Protein AF-A0A4Y6UC83-F1 (afdb_monomer)

Radius of gyration: 26.75 Å; Cα contacts (8 Å, |Δi|>4): 107; chains: 1; bounding box: 71×66×58 Å

Foldseek 3Di:
DDDDDDDPDDPDDDDPDDDDPDDDPDPPDPPPPPPPPPPPPPVVVVVVPPDPDPPPPDDADQQALQNLLVLCPDPVNVVVNLVVLVVLVVVLVVQCVVCVVVVHDDDRLFDDDPPDDSNNLSVLLNVQCVVPVVRGNHRNSVSSSVSRSVVGPDDPDDDDDPDDDD

Structure (mmCIF, N/CA/C/O backbone):
data_AF-A0A4Y6UC83-F1
#
_entry.id   AF-A0A4Y6UC83-F1
#
loop_
_atom_site.group_PDB
_atom_site.id
_atom_site.type_symbol
_atom_site.label_atom_id
_atom_site.label_alt_id
_atom_site.label_comp_id
_atom_site.label_asym_id
_atom_site.label_entity_id
_atom_site.label_seq_id
_atom_site.pdbx_PDB_ins_code
_atom_site.Cartn_x
_atom_site.Cartn_y
_atom_site.Cartn_z
_atom_site.occupancy
_atom_site.B_iso_or_equiv
_atom_site.auth_seq_id
_atom_site.auth_comp_id
_atom_site.auth_asym_id
_atom_site.auth_atom_id
_atom_site.pdbx_PDB_model_num
ATOM 1 N N . MET A 1 1 ? -32.115 14.751 -19.589 1.00 47.28 1 MET A N 1
ATOM 2 C CA . MET A 1 1 ? -32.283 16.216 -19.558 1.00 47.28 1 MET A CA 1
ATOM 3 C C . MET A 1 1 ? -32.025 16.646 -18.122 1.00 47.28 1 MET A C 1
ATOM 5 O O . MET A 1 1 ? -32.929 16.614 -17.303 1.00 47.28 1 MET A O 1
ATOM 9 N N . MET A 1 2 ? -30.754 16.866 -17.794 1.00 44.94 2 MET A N 1
ATOM 10 C CA . MET A 1 2 ? -30.302 17.378 -16.502 1.00 44.94 2 MET A CA 1
ATOM 11 C C . MET A 1 2 ? -29.140 18.318 -16.801 1.00 44.94 2 MET A C 1
ATOM 13 O O . MET A 1 2 ? -28.053 17.863 -17.150 1.00 44.94 2 MET A O 1
ATOM 17 N N . ASP A 1 3 ? -29.433 19.611 -16.724 1.00 42.19 3 ASP A N 1
ATOM 18 C CA . ASP A 1 3 ? -28.462 20.696 -16.688 1.00 42.19 3 ASP A CA 1
ATOM 19 C C . ASP A 1 3 ? -27.713 20.658 -15.354 1.00 42.19 3 ASP A C 1
ATOM 21 O O . ASP A 1 3 ? -28.319 20.543 -14.284 1.00 42.19 3 ASP A O 1
ATOM 25 N N . ARG A 1 4 ? -26.386 20.740 -15.414 1.00 54.31 4 ARG A N 1
ATOM 26 C CA . ARG A 1 4 ? -25.543 21.045 -14.258 1.00 54.31 4 ARG A CA 1
ATOM 27 C C . ARG A 1 4 ? -24.541 22.104 -14.689 1.00 54.31 4 ARG A C 1
ATOM 29 O O . ARG A 1 4 ? -23.467 21.791 -15.196 1.00 54.31 4 ARG A O 1
ATOM 36 N N . ASP A 1 5 ? -24.939 23.347 -14.460 1.00 50.31 5 ASP A N 1
ATOM 37 C CA . ASP A 1 5 ? -24.098 24.532 -14.531 1.00 50.31 5 ASP A CA 1
ATOM 38 C C . ASP A 1 5 ? -22.938 24.423 -13.532 1.00 50.31 5 ASP A C 1
ATOM 40 O O . ASP A 1 5 ? -23.124 24.392 -12.312 1.00 50.31 5 ASP A O 1
ATOM 44 N N . ILE A 1 6 ? -21.718 24.373 -14.062 1.00 53.78 6 ILE A N 1
ATOM 45 C CA . ILE A 1 6 ? -20.494 24.633 -13.308 1.00 53.78 6 ILE A CA 1
ATOM 46 C C . ILE A 1 6 ? -20.307 26.149 -13.305 1.00 53.78 6 ILE A C 1
ATOM 48 O O . ILE A 1 6 ? -19.848 26.742 -14.277 1.00 53.78 6 ILE A O 1
ATOM 52 N N . ASN A 1 7 ? -20.693 26.780 -12.198 1.00 44.94 7 ASN A N 1
ATOM 53 C CA . ASN A 1 7 ? -20.398 28.182 -11.936 1.00 44.94 7 ASN A CA 1
ATOM 54 C C . ASN A 1 7 ? -18.960 28.299 -11.409 1.00 44.94 7 ASN A C 1
ATOM 56 O O . ASN A 1 7 ? -18.687 28.125 -10.223 1.00 44.94 7 ASN A O 1
ATOM 60 N N . THR A 1 8 ? -18.027 28.572 -12.317 1.00 50.97 8 THR A N 1
ATOM 61 C CA . THR A 1 8 ? -16.679 29.069 -12.025 1.00 50.97 8 THR A CA 1
ATOM 62 C C . THR A 1 8 ? -16.731 30.570 -11.797 1.00 50.97 8 THR A C 1
ATOM 64 O O . THR A 1 8 ? -16.464 31.325 -12.721 1.00 50.97 8 THR A O 1
ATOM 67 N N . HIS A 1 9 ? -17.030 31.015 -10.580 1.00 43.34 9 HIS A N 1
ATOM 68 C CA . HIS A 1 9 ? -16.707 32.374 -10.157 1.00 43.34 9 HIS A CA 1
ATOM 69 C C . HIS A 1 9 ? -16.422 32.420 -8.654 1.00 43.34 9 HIS A C 1
ATOM 71 O O . HIS A 1 9 ? -17.107 31.790 -7.857 1.00 43.34 9 HIS A O 1
ATOM 77 N N . ASP A 1 10 ? -15.430 33.242 -8.323 1.00 45.75 10 ASP A N 1
ATOM 78 C CA . ASP A 1 10 ? -15.243 33.886 -7.025 1.00 45.75 10 ASP A CA 1
ATOM 79 C C . ASP A 1 10 ? -14.396 33.157 -5.964 1.00 45.75 10 ASP A C 1
ATOM 81 O O . ASP A 1 10 ? -14.860 32.729 -4.912 1.00 45.75 10 ASP A O 1
ATOM 85 N N . MET A 1 11 ? -13.084 33.092 -6.212 1.00 42.91 11 MET A N 1
ATOM 86 C CA . MET A 1 11 ? -12.092 33.117 -5.131 1.00 42.91 11 MET A CA 1
ATOM 87 C C . MET A 1 11 ? -11.390 34.476 -5.142 1.00 42.91 11 MET A C 1
ATOM 89 O O . MET A 1 11 ? -10.225 34.602 -5.521 1.00 42.91 11 MET A O 1
ATOM 93 N N . THR A 1 12 ? -12.123 35.525 -4.760 1.00 53.25 12 THR A N 1
ATOM 94 C CA . THR A 1 12 ? -11.518 36.805 -4.398 1.00 53.25 12 THR A CA 1
ATOM 95 C C . THR A 1 12 ? -10.553 36.621 -3.237 1.00 53.25 12 THR A C 1
ATOM 97 O O . THR A 1 12 ? -10.922 36.171 -2.154 1.00 53.25 12 THR A O 1
ATOM 100 N N . ALA A 1 13 ? -9.319 37.045 -3.477 1.00 50.34 13 ALA A N 1
ATOM 101 C CA . ALA A 1 13 ? -8.311 37.312 -2.475 1.00 50.34 13 ALA A CA 1
ATOM 102 C C . ALA A 1 13 ? -8.824 38.341 -1.456 1.00 50.34 13 ALA A C 1
ATOM 104 O O . ALA A 1 13 ? -8.824 39.542 -1.730 1.00 50.34 13 ALA A O 1
ATOM 105 N N . ARG A 1 14 ? -9.242 37.885 -0.274 1.00 51.38 14 ARG A N 1
ATOM 106 C CA . ARG A 1 14 ? -9.363 38.705 0.937 1.00 51.38 14 ARG A CA 1
ATOM 107 C C . ARG A 1 14 ? -8.945 37.873 2.146 1.00 51.38 14 ARG A C 1
ATOM 109 O O . ARG A 1 14 ? -9.121 36.663 2.163 1.00 51.38 14 ARG A O 1
ATOM 116 N N . ASP A 1 15 ? -8.364 38.567 3.114 1.00 51.28 15 ASP A N 1
ATOM 117 C CA . ASP A 1 15 ? -7.940 38.084 4.432 1.00 51.28 15 ASP A CA 1
ATOM 118 C C . ASP A 1 15 ? -6.594 37.356 4.533 1.00 51.28 15 ASP A C 1
ATOM 120 O O . ASP A 1 15 ? -6.463 36.271 5.090 1.00 51.28 15 ASP A O 1
ATOM 124 N N . MET A 1 16 ? -5.531 38.060 4.136 1.00 51.66 16 MET A N 1
ATOM 125 C CA . MET A 1 16 ? -4.247 37.964 4.843 1.00 51.66 16 MET A CA 1
ATOM 126 C C . MET A 1 16 ? -3.754 39.360 5.224 1.00 51.66 16 MET A C 1
ATOM 128 O O . MET A 1 16 ? -2.819 39.899 4.640 1.00 51.66 16 MET A O 1
ATOM 132 N N . ASN A 1 17 ? -4.411 39.970 6.211 1.00 51.44 17 ASN A N 1
ATOM 133 C CA . ASN A 1 17 ? -3.874 41.136 6.905 1.00 51.44 17 ASN A CA 1
ATOM 134 C C . ASN A 1 17 ? -4.126 41.010 8.411 1.00 51.44 17 ASN A C 1
ATOM 136 O O . ASN A 1 17 ? -5.099 41.530 8.949 1.00 51.44 17 ASN A O 1
ATOM 140 N N . ALA A 1 18 ? -3.235 40.288 9.088 1.00 49.12 18 ALA A N 1
ATOM 141 C CA . ALA A 1 18 ? -3.122 40.300 10.539 1.00 49.12 18 ALA A CA 1
ATOM 142 C C . ALA A 1 18 ? -1.643 40.519 10.901 1.00 49.12 18 ALA A C 1
ATOM 144 O O . ALA A 1 18 ? -0.848 39.582 10.821 1.00 49.12 18 ALA A O 1
ATOM 145 N N . PRO A 1 19 ? -1.226 41.742 11.273 1.00 49.12 19 PRO A N 1
ATOM 146 C CA . PRO A 1 19 ? 0.116 41.966 11.786 1.00 49.12 19 PRO A CA 1
ATOM 147 C C . PRO A 1 19 ? 0.220 41.387 13.202 1.00 49.12 19 PRO A C 1
ATOM 149 O O . PRO A 1 19 ? -0.286 41.953 14.174 1.00 49.12 19 PRO A O 1
ATOM 152 N N . SER A 1 20 ? 0.902 40.250 13.333 1.00 58.72 20 SER A N 1
ATOM 153 C CA . SER A 1 20 ? 1.360 39.736 14.621 1.00 58.72 20 SER A CA 1
ATOM 154 C C . SER A 1 20 ? 2.319 40.750 15.249 1.00 58.72 20 SER A C 1
ATOM 156 O O . SER A 1 20 ? 3.410 40.993 14.727 1.00 58.72 20 SER A O 1
ATOM 158 N N . ARG A 1 21 ? 1.915 41.357 16.372 1.00 49.66 21 ARG A N 1
ATOM 159 C CA . ARG A 1 21 ? 2.775 42.211 17.203 1.00 49.66 21 ARG A CA 1
ATOM 160 C C . ARG A 1 21 ? 3.903 41.365 17.788 1.00 49.66 21 ARG A C 1
ATOM 162 O O . ARG A 1 21 ? 3.751 40.754 18.841 1.00 49.66 21 ARG A O 1
ATOM 169 N N . PHE A 1 22 ? 5.038 41.339 17.103 1.00 55.44 22 PHE A N 1
ATOM 170 C CA . PHE A 1 22 ? 6.280 40.815 17.650 1.00 55.44 22 PHE A CA 1
ATOM 171 C C . PHE A 1 22 ? 6.843 41.855 18.625 1.00 55.44 22 PHE A C 1
ATOM 173 O O . PHE A 1 22 ? 7.249 42.948 18.232 1.00 55.44 22 PHE A O 1
ATOM 180 N N . SER A 1 23 ? 6.809 41.536 19.918 1.00 50.16 23 SER A N 1
ATOM 181 C CA . SER A 1 23 ? 7.449 42.337 20.959 1.00 50.16 23 SER A CA 1
ATOM 182 C C . SER A 1 23 ? 8.967 42.213 20.806 1.00 50.16 23 SER A C 1
ATOM 184 O O . SER A 1 23 ? 9.537 41.150 21.046 1.00 50.16 23 SER A O 1
ATOM 186 N N . THR A 1 24 ? 9.631 43.276 20.355 1.00 55.53 24 THR A N 1
ATOM 187 C CA . THR A 1 24 ? 11.095 43.327 20.277 1.00 55.53 24 THR A CA 1
ATOM 188 C C . THR A 1 24 ? 11.678 43.536 21.680 1.00 55.53 24 THR A C 1
ATOM 190 O O . THR A 1 24 ? 11.340 44.540 22.316 1.00 55.53 24 THR A O 1
ATOM 193 N N . PRO A 1 25 ? 12.576 42.670 22.182 1.00 53.62 25 PRO A N 1
ATOM 194 C CA . PRO A 1 25 ? 13.297 42.951 23.416 1.00 53.62 25 PRO A CA 1
ATOM 195 C C . PRO A 1 25 ? 14.205 44.181 23.234 1.00 53.62 25 PRO A C 1
ATOM 197 O O . PRO A 1 25 ? 15.018 44.263 22.314 1.00 53.62 25 PRO 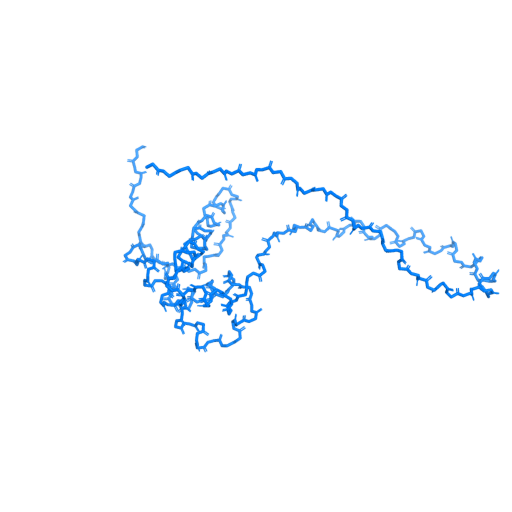A O 1
ATOM 200 N N . SER A 1 26 ? 14.036 45.162 24.124 1.00 57.09 26 SER A N 1
ATOM 201 C CA . SER A 1 26 ? 14.795 46.416 24.180 1.00 57.09 26 SER A CA 1
ATOM 202 C C . SER A 1 26 ? 16.269 46.143 24.497 1.00 57.09 26 SER A C 1
ATOM 204 O O . SER A 1 26 ? 16.656 45.907 25.640 1.00 57.09 26 SER A O 1
ATOM 206 N N . TRP A 1 27 ? 17.108 46.167 23.464 1.00 56.09 27 TRP A N 1
ATOM 207 C CA . TRP A 1 27 ? 18.527 45.822 23.541 1.00 56.09 27 TRP A CA 1
ATOM 208 C C . TRP A 1 27 ? 19.400 47.084 23.664 1.00 56.09 27 TRP A C 1
ATOM 210 O O . TRP A 1 27 ? 20.132 47.463 22.753 1.00 56.09 27 TRP A O 1
ATOM 220 N N . LYS A 1 28 ? 19.337 47.776 24.811 1.00 49.31 28 LYS A N 1
ATOM 221 C CA . LYS A 1 28 ? 20.206 48.942 25.106 1.00 49.31 28 LYS A CA 1
ATOM 222 C C . LYS A 1 28 ? 21.554 48.581 25.758 1.00 49.31 28 LYS A C 1
ATOM 224 O O . LYS A 1 28 ? 22.183 49.441 26.364 1.00 49.31 28 LYS A O 1
ATOM 229 N N . GLY A 1 29 ? 22.027 47.340 25.605 1.00 50.28 29 GLY A N 1
ATOM 230 C CA . GLY A 1 29 ? 23.296 46.867 26.189 1.00 50.28 29 GLY A CA 1
ATOM 231 C C . GLY A 1 29 ? 24.387 46.429 25.200 1.00 50.28 29 GLY A C 1
ATOM 232 O O . GLY A 1 29 ? 25.539 46.282 25.590 1.00 50.28 29 GLY A O 1
ATOM 233 N N . ALA A 1 30 ? 24.084 46.248 23.912 1.00 52.03 30 ALA A N 1
ATOM 234 C CA . ALA A 1 30 ? 24.972 45.538 22.979 1.00 52.03 30 ALA A CA 1
ATOM 235 C C . ALA A 1 30 ? 25.976 46.433 22.213 1.00 52.03 30 ALA A C 1
ATOM 237 O O . ALA A 1 30 ? 26.380 46.105 21.102 1.00 52.03 30 ALA A O 1
ATOM 238 N N . LYS A 1 31 ? 26.402 47.577 22.770 1.00 48.75 31 LYS A N 1
ATOM 239 C CA . LYS A 1 31 ? 27.328 48.505 22.075 1.00 48.75 31 LYS A CA 1
ATOM 240 C C . LYS A 1 31 ? 28.813 48.317 22.407 1.00 48.75 31 LYS A C 1
ATOM 242 O O . LYS A 1 31 ? 29.636 49.076 21.906 1.00 48.75 31 LYS A O 1
ATOM 247 N N . ARG A 1 32 ? 29.191 47.328 23.226 1.00 53.28 32 ARG A N 1
ATOM 248 C CA . ARG A 1 32 ? 30.599 47.131 23.642 1.00 53.28 32 ARG A CA 1
ATOM 249 C C . ARG A 1 32 ? 31.242 45.800 23.244 1.00 53.28 32 ARG A C 1
ATOM 251 O O . ARG A 1 32 ? 32.422 45.625 23.509 1.00 53.28 32 ARG A O 1
ATOM 258 N N . ALA A 1 33 ? 30.533 44.914 22.546 1.00 50.16 33 ALA A N 1
ATOM 259 C CA . ALA A 1 33 ? 31.081 43.620 22.116 1.00 50.16 33 ALA A CA 1
ATOM 260 C C . ALA A 1 33 ? 31.215 43.462 20.587 1.00 50.16 33 ALA A C 1
ATOM 262 O O . ALA A 1 33 ? 31.595 42.400 20.111 1.00 50.16 33 ALA A O 1
ATOM 263 N N . PHE A 1 34 ? 30.941 44.506 19.795 1.00 48.25 34 PHE A N 1
ATOM 264 C CA . PHE A 1 34 ? 30.950 44.402 18.326 1.00 48.25 34 PHE A CA 1
ATOM 265 C C . PHE A 1 34 ? 32.332 44.612 17.680 1.00 48.25 34 PHE A C 1
ATOM 267 O O . PHE A 1 34 ? 32.487 44.448 16.476 1.00 48.25 34 PHE A O 1
ATOM 274 N N . LYS A 1 35 ? 33.363 44.964 18.462 1.00 46.44 35 LYS A N 1
ATOM 275 C CA . LYS A 1 35 ? 34.722 45.210 17.940 1.00 46.44 35 LYS A CA 1
ATOM 276 C C . LYS A 1 35 ? 35.688 44.025 18.055 1.00 46.44 35 LYS A C 1
ATOM 278 O O . LYS A 1 35 ? 36.811 44.143 17.587 1.00 46.44 35 LYS A O 1
ATOM 283 N N . ALA A 1 36 ? 35.259 42.891 18.615 1.00 48.97 36 ALA A N 1
ATOM 284 C CA . ALA A 1 36 ? 36.102 41.699 18.786 1.00 48.97 36 ALA A CA 1
ATOM 285 C C . ALA A 1 36 ? 35.655 40.476 17.957 1.00 48.97 36 ALA A C 1
ATOM 287 O O . ALA A 1 36 ? 36.234 39.405 18.088 1.00 48.97 36 ALA A O 1
ATOM 288 N N . LEU A 1 37 ? 34.647 40.616 17.087 1.00 50.44 37 LEU A N 1
ATOM 289 C CA . LEU A 1 37 ? 34.055 39.503 16.323 1.00 50.44 37 LEU A CA 1
ATOM 290 C C . LEU A 1 37 ? 34.106 39.698 14.798 1.00 50.44 37 LEU A C 1
ATOM 292 O O . LEU A 1 37 ? 33.393 39.030 14.060 1.00 50.44 37 LEU A O 1
ATOM 296 N N . LEU A 1 38 ? 34.973 40.588 14.308 1.00 51.75 38 LEU A N 1
ATOM 297 C CA . LEU A 1 38 ? 35.185 40.815 12.869 1.00 51.75 38 LEU A CA 1
ATOM 298 C C . LEU A 1 38 ? 36.400 40.060 12.294 1.00 51.75 38 LEU A C 1
ATOM 300 O O . LEU A 1 38 ? 36.594 40.070 11.086 1.00 51.75 38 LEU A O 1
ATOM 304 N N . GLY A 1 39 ? 37.191 39.369 13.126 1.00 48.38 39 GLY A N 1
ATOM 305 C CA . GLY A 1 39 ? 38.360 38.594 12.677 1.00 48.38 39 GLY A CA 1
ATOM 306 C C . GLY A 1 39 ? 38.127 37.090 12.471 1.00 48.38 39 GLY A C 1
ATOM 307 O O . GLY A 1 39 ? 38.990 36.424 11.916 1.00 48.38 39 GLY A O 1
ATOM 308 N N . GLY A 1 40 ? 36.990 36.538 12.917 1.00 49.06 40 GLY A N 1
ATOM 309 C CA . GLY A 1 40 ? 36.778 35.080 12.983 1.00 49.06 40 GLY A CA 1
ATOM 310 C C . GLY A 1 40 ? 35.726 34.494 12.034 1.00 49.06 40 GLY A C 1
ATOM 311 O O . GLY A 1 40 ? 35.678 33.281 11.869 1.00 49.06 40 GLY A O 1
ATOM 312 N N . CYS A 1 41 ? 34.878 35.309 11.395 1.00 50.91 41 CYS A N 1
ATOM 313 C CA . CYS A 1 41 ? 33.760 34.790 10.587 1.00 50.91 41 CYS A CA 1
ATOM 314 C C . CYS A 1 41 ? 34.111 34.479 9.121 1.00 50.91 41 CYS A C 1
ATOM 316 O O . CYS A 1 41 ? 33.307 33.855 8.433 1.00 50.91 41 CYS A O 1
ATOM 318 N N . ALA A 1 42 ? 35.294 34.861 8.630 1.00 51.06 42 ALA A N 1
ATOM 319 C CA . ALA A 1 42 ? 35.657 34.638 7.227 1.00 51.06 42 ALA A CA 1
ATOM 320 C C . ALA A 1 42 ? 35.963 33.163 6.893 1.00 51.06 42 ALA A C 1
ATOM 322 O O . ALA A 1 42 ? 35.823 32.771 5.739 1.00 51.06 42 ALA A O 1
ATOM 323 N N . LEU A 1 43 ? 36.320 32.323 7.877 1.00 52.12 43 LEU A N 1
ATOM 324 C CA . LEU A 1 43 ? 36.589 30.896 7.633 1.00 52.12 43 LEU A CA 1
ATOM 325 C C . LEU A 1 43 ? 35.351 29.988 7.746 1.00 52.12 43 LEU A C 1
ATOM 327 O O . LEU A 1 43 ? 35.356 28.895 7.189 1.00 52.12 43 LEU A O 1
ATOM 331 N N . ALA A 1 44 ? 34.280 30.416 8.423 1.00 52.41 44 ALA A N 1
ATOM 332 C CA . ALA A 1 44 ? 33.095 29.572 8.624 1.00 52.41 44 ALA A CA 1
ATOM 333 C C . ALA A 1 44 ? 32.166 29.523 7.395 1.00 52.41 44 ALA A C 1
ATOM 335 O O . ALA A 1 44 ? 31.431 28.556 7.215 1.00 52.41 44 ALA A O 1
ATOM 336 N N . ALA A 1 45 ? 32.222 30.532 6.517 1.00 52.22 45 ALA A N 1
ATOM 337 C CA . ALA A 1 45 ? 31.407 30.572 5.301 1.00 52.22 45 ALA A CA 1
ATOM 338 C C . ALA A 1 45 ? 31.923 29.636 4.188 1.00 52.22 45 ALA A C 1
ATOM 340 O O . ALA A 1 45 ? 31.143 29.207 3.343 1.00 52.22 45 ALA A O 1
ATOM 341 N N . ALA A 1 46 ? 33.213 29.277 4.196 1.00 53.50 46 ALA A N 1
ATOM 342 C CA . ALA A 1 46 ? 33.812 28.435 3.155 1.00 53.50 46 ALA A CA 1
ATOM 343 C C . ALA A 1 46 ? 33.524 26.930 3.333 1.00 53.50 46 ALA A C 1
ATOM 345 O O . ALA A 1 46 ? 33.581 26.178 2.365 1.00 53.50 46 ALA A O 1
ATOM 346 N N . VAL A 1 47 ? 33.173 26.480 4.545 1.00 57.91 47 VAL A N 1
ATOM 347 C CA . VAL A 1 47 ? 32.937 25.050 4.839 1.00 57.91 47 VAL A CA 1
ATOM 348 C C . VAL A 1 47 ? 31.486 24.624 4.552 1.00 57.91 47 VAL A C 1
ATOM 350 O O . VAL A 1 47 ? 31.216 23.445 4.350 1.00 57.91 47 VAL A O 1
ATOM 353 N N . GLY A 1 48 ? 30.541 25.568 4.464 1.00 55.03 48 GLY A N 1
ATOM 354 C CA . GLY A 1 48 ? 29.116 25.266 4.253 1.00 55.03 48 GLY A CA 1
ATOM 355 C C . GLY A 1 48 ? 28.717 24.916 2.812 1.00 55.03 48 GLY A C 1
ATOM 356 O O . GLY A 1 48 ? 27.636 24.375 2.598 1.00 55.03 48 GLY A O 1
ATOM 357 N N . LEU A 1 49 ? 29.567 25.204 1.820 1.00 57.00 49 LEU A N 1
ATOM 358 C CA . LEU A 1 49 ? 29.243 25.037 0.392 1.00 57.00 49 LEU A CA 1
ATOM 359 C C . LEU A 1 49 ? 29.664 23.683 -0.197 1.00 57.00 49 LEU A C 1
ATOM 361 O O . LEU A 1 49 ? 29.222 23.340 -1.288 1.00 57.00 49 LEU A O 1
ATOM 365 N N . ALA A 1 50 ? 30.483 22.896 0.506 1.00 58.69 50 ALA A N 1
ATOM 366 C CA . ALA A 1 50 ? 31.011 21.632 -0.018 1.00 58.69 50 ALA A CA 1
ATOM 367 C C . ALA A 1 50 ? 30.122 20.403 0.274 1.00 58.69 50 ALA A C 1
ATOM 369 O O . ALA A 1 50 ? 30.454 19.301 -0.152 1.00 58.69 50 ALA A O 1
ATOM 370 N N . GLY A 1 51 ? 29.010 20.569 1.002 1.00 57.31 51 GLY A N 1
ATOM 371 C CA . GLY A 1 51 ? 28.183 19.456 1.492 1.00 57.31 51 GLY A CA 1
ATOM 372 C C . GLY A 1 51 ? 26.678 19.602 1.278 1.00 57.31 51 GLY A C 1
ATOM 373 O O . GLY A 1 51 ? 25.917 18.791 1.801 1.00 57.31 51 GLY A O 1
ATOM 374 N N . ALA A 1 52 ? 26.222 20.618 0.540 1.00 59.59 52 ALA A N 1
ATOM 375 C CA . ALA A 1 52 ? 24.809 20.747 0.204 1.00 59.59 52 ALA A CA 1
ATOM 376 C C . ALA A 1 52 ? 24.440 19.678 -0.835 1.00 59.59 52 ALA A C 1
ATOM 378 O O . ALA A 1 52 ? 24.494 19.914 -2.041 1.00 59.59 52 ALA A O 1
ATOM 379 N N . GLN A 1 53 ? 24.094 18.476 -0.366 1.00 62.06 53 GLN A N 1
ATOM 380 C CA . GLN A 1 53 ? 23.407 17.506 -1.209 1.00 62.06 53 GLN A CA 1
ATOM 381 C C . GLN A 1 53 ? 22.124 18.169 -1.726 1.00 62.06 53 GLN A C 1
ATOM 383 O O . GLN A 1 53 ? 21.454 18.862 -0.951 1.00 62.06 53 GLN A O 1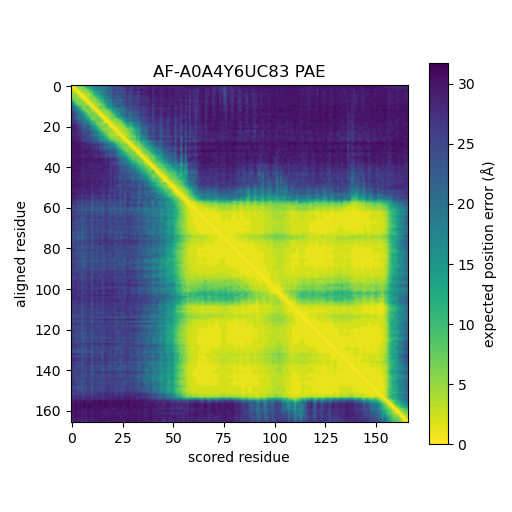
ATOM 388 N N . PRO A 1 54 ? 21.769 17.996 -3.010 1.00 61.97 54 PRO A N 1
ATOM 389 C CA . PRO A 1 54 ? 20.502 18.494 -3.513 1.00 61.97 54 PRO A CA 1
ATOM 390 C C . PRO A 1 54 ? 19.387 17.925 -2.634 1.00 61.97 54 PRO A C 1
ATOM 392 O O . PRO A 1 54 ? 19.184 16.713 -2.559 1.00 61.97 54 PRO A O 1
ATOM 395 N N . ALA A 1 55 ? 18.686 18.808 -1.924 1.00 63.41 55 ALA A N 1
ATOM 396 C CA . ALA A 1 55 ? 17.495 18.434 -1.190 1.00 63.41 55 ALA A CA 1
ATOM 397 C C . ALA A 1 55 ? 16.411 18.127 -2.228 1.00 63.41 55 ALA A C 1
ATOM 399 O O . ALA A 1 55 ? 15.664 19.008 -2.652 1.00 63.41 55 ALA A O 1
ATOM 400 N N . HIS A 1 56 ? 16.355 16.877 -2.684 1.00 67.62 56 HIS A N 1
ATOM 401 C CA . HIS A 1 56 ? 15.245 16.388 -3.486 1.00 67.62 56 HIS A CA 1
ATOM 402 C C . HIS A 1 56 ? 14.014 16.325 -2.580 1.00 67.62 56 HIS A C 1
ATOM 404 O O . HIS A 1 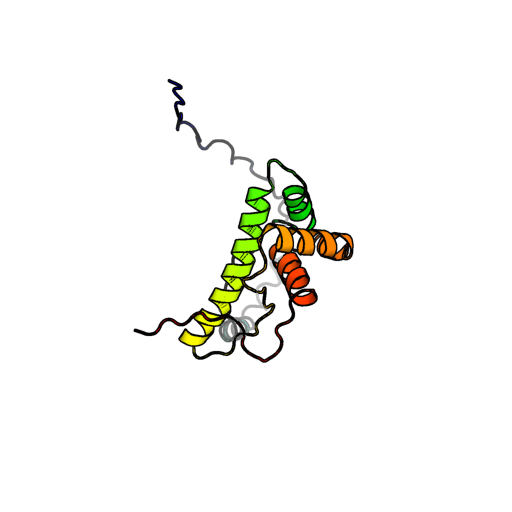56 ? 13.746 15.320 -1.926 1.00 67.62 56 HIS A O 1
ATOM 410 N N . ALA A 1 57 ? 13.280 17.434 -2.501 1.00 67.44 57 ALA A N 1
ATOM 411 C CA . ALA A 1 57 ? 11.995 17.490 -1.826 1.00 67.44 57 ALA A CA 1
ATOM 412 C C . ALA A 1 57 ? 10.979 16.687 -2.650 1.00 67.44 57 ALA A C 1
ATOM 414 O O . ALA A 1 57 ? 10.284 17.226 -3.510 1.00 67.44 57 ALA A O 1
ATOM 415 N N . GLN A 1 58 ? 10.923 15.375 -2.426 1.00 79.44 58 GLN A N 1
ATOM 416 C CA . GLN A 1 58 ? 9.864 14.554 -2.995 1.00 79.44 58 GLN A CA 1
ATOM 417 C C . GLN A 1 58 ? 8.569 14.782 -2.219 1.00 79.44 58 GLN A C 1
ATOM 419 O O . GLN A 1 58 ? 8.542 14.792 -0.987 1.00 79.44 58 GLN A O 1
ATOM 424 N N . ARG A 1 59 ? 7.476 14.993 -2.953 1.00 86.88 59 ARG A N 1
ATOM 425 C CA . ARG A 1 59 ? 6.157 15.186 -2.358 1.00 86.88 59 ARG A CA 1
ATOM 426 C C . ARG A 1 59 ? 5.640 13.839 -1.859 1.00 86.88 59 ARG A C 1
ATOM 428 O O . ARG A 1 59 ? 5.268 12.988 -2.658 1.00 86.88 59 ARG A O 1
ATOM 435 N N . ILE A 1 60 ? 5.574 13.673 -0.542 1.00 88.00 60 ILE A N 1
ATOM 436 C CA . ILE A 1 60 ? 4.967 12.501 0.097 1.00 88.00 60 ILE A CA 1
ATOM 437 C C . ILE A 1 60 ? 3.540 12.863 0.523 1.00 88.00 60 ILE A C 1
ATOM 439 O O . ILE A 1 60 ? 3.291 13.955 1.034 1.00 88.00 60 ILE A O 1
ATOM 443 N N . SER A 1 61 ? 2.585 11.961 0.289 1.00 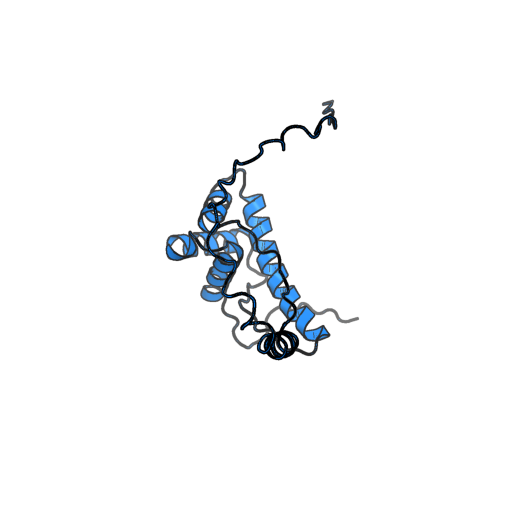91.81 61 SER A N 1
ATOM 444 C CA . SER A 1 61 ? 1.196 12.152 0.720 1.00 91.81 61 SER A CA 1
ATOM 445 C C . SER A 1 61 ? 1.094 12.260 2.245 1.00 91.81 61 SER A C 1
ATOM 447 O O . SER A 1 61 ? 1.713 11.484 2.971 1.00 91.81 61 SER A O 1
ATOM 449 N N . HIS A 1 62 ? 0.265 13.189 2.731 1.00 94.94 62 HIS A N 1
ATOM 450 C CA . HIS A 1 62 ? -0.074 13.309 4.157 1.00 94.94 62 HIS A CA 1
ATOM 451 C C . HIS A 1 62 ? -1.196 12.341 4.573 1.00 94.94 62 HIS A C 1
ATOM 453 O O . HIS A 1 62 ? -1.598 12.323 5.734 1.00 94.94 62 HIS A O 1
ATOM 459 N N . LEU A 1 63 ? -1.729 11.551 3.632 1.00 97.69 63 LEU A N 1
ATOM 460 C CA . LEU A 1 63 ? -2.710 10.514 3.928 1.00 97.69 63 LEU A CA 1
ATOM 461 C C . LEU A 1 63 ? 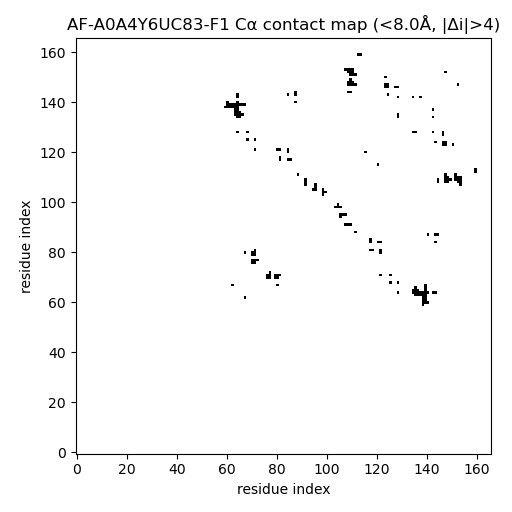-2.081 9.484 4.870 1.00 97.69 63 LEU A C 1
ATOM 463 O O . LEU A 1 63 ? -1.049 8.903 4.539 1.00 97.69 63 LEU A O 1
ATOM 467 N N . THR A 1 64 ? -2.697 9.250 6.026 1.00 98.56 64 THR A N 1
ATOM 468 C CA . THR A 1 64 ? -2.226 8.256 6.999 1.00 98.56 64 THR A CA 1
ATOM 469 C C . THR A 1 64 ? -2.804 6.873 6.715 1.00 98.56 64 THR A C 1
ATOM 471 O O . THR A 1 64 ? -3.841 6.748 6.054 1.00 98.56 64 THR A O 1
ATOM 474 N N . GLY A 1 65 ? -2.170 5.823 7.245 1.00 98.38 65 GLY A N 1
ATOM 475 C CA . GLY A 1 65 ? -2.683 4.454 7.165 1.00 98.38 65 GLY A CA 1
ATOM 476 C C . GLY A 1 65 ? -4.109 4.335 7.702 1.00 98.38 65 GLY A C 1
ATOM 477 O O . GLY A 1 65 ? -4.966 3.753 7.040 1.00 98.38 65 GLY A O 1
ATOM 478 N N . GLN A 1 66 ? -4.399 4.970 8.842 1.00 98.44 66 GLN A N 1
ATOM 479 C CA . GLN A 1 66 ? -5.740 4.961 9.429 1.00 98.44 66 GLN A CA 1
ATOM 480 C C . GLN A 1 66 ? -6.782 5.629 8.519 1.00 98.44 66 GLN A C 1
ATOM 482 O O . GLN A 1 66 ? -7.909 5.147 8.400 1.00 98.44 66 GLN A O 1
ATOM 487 N N . MET A 1 67 ? -6.431 6.747 7.875 1.00 98.44 67 MET A N 1
ATOM 488 C CA . MET A 1 67 ? -7.343 7.420 6.950 1.00 98.44 67 MET A CA 1
ATOM 489 C C . MET A 1 67 ? -7.601 6.550 5.717 1.00 98.44 67 MET A C 1
ATOM 491 O O . MET A 1 67 ? -8.753 6.379 5.326 1.00 98.44 67 MET A O 1
ATOM 495 N N . LEU A 1 68 ? -6.557 5.933 5.154 1.00 98.62 68 LEU A N 1
ATOM 496 C CA . LEU A 1 68 ? -6.720 5.000 4.040 1.00 98.62 68 LEU A CA 1
ATOM 497 C C . LEU A 1 68 ? -7.580 3.790 4.436 1.00 98.62 68 LEU A C 1
ATOM 499 O O . LEU A 1 68 ? -8.457 3.400 3.673 1.00 98.62 68 LEU A O 1
ATOM 503 N N . GLN A 1 69 ? -7.412 3.236 5.641 1.00 98.50 69 GLN A N 1
ATOM 504 C CA . GLN A 1 69 ? -8.263 2.153 6.142 1.00 98.50 69 GLN A CA 1
ATOM 505 C C . GLN A 1 69 ? -9.747 2.545 6.155 1.00 98.50 69 GLN A C 1
ATOM 507 O O . GLN A 1 69 ? -10.577 1.755 5.714 1.00 98.50 69 GLN A O 1
ATOM 512 N N . LYS A 1 70 ? -10.085 3.762 6.609 1.00 98.44 70 LYS A N 1
ATOM 513 C CA . LYS A 1 70 ? -11.468 4.277 6.592 1.00 98.44 70 LYS A CA 1
ATOM 514 C C . LYS A 1 70 ? -12.027 4.377 5.170 1.00 98.44 70 LYS A C 1
ATOM 516 O O . LYS A 1 70 ? -13.148 3.939 4.930 1.00 98.44 70 LYS A O 1
ATOM 521 N N . ILE A 1 71 ? -11.229 4.878 4.226 1.00 98.50 71 ILE A N 1
ATOM 522 C CA . ILE A 1 71 ? -11.596 4.951 2.800 1.00 98.50 71 ILE A CA 1
ATOM 523 C C . ILE A 1 71 ? -11.851 3.537 2.247 1.00 98.50 71 ILE A C 1
ATOM 525 O O . ILE A 1 71 ? -12.827 3.302 1.540 1.00 98.50 71 ILE A O 1
ATOM 529 N N . CYS A 1 72 ? -11.004 2.568 2.599 1.00 98.25 72 CYS A N 1
ATOM 530 C CA . CYS A 1 72 ? -11.091 1.192 2.109 1.00 98.25 72 CYS A CA 1
ATOM 531 C C . CYS A 1 72 ? -12.263 0.380 2.686 1.00 98.25 72 CYS A C 1
ATOM 533 O O . CYS A 1 72 ? -12.667 -0.609 2.071 1.00 98.25 72 CYS A O 1
ATOM 535 N N . THR A 1 73 ? -12.805 0.760 3.847 1.00 98.19 73 THR A N 1
ATOM 536 C CA . THR A 1 73 ? -13.983 0.109 4.451 1.00 98.19 73 THR A CA 1
ATOM 537 C C . THR A 1 73 ? -15.299 0.803 4.098 1.00 98.19 73 THR A C 1
ATOM 539 O O . THR A 1 73 ? -16.363 0.189 4.211 1.00 98.19 73 THR A O 1
ATOM 542 N N . ASN A 1 74 ? -15.249 2.048 3.620 1.00 98.12 74 ASN A N 1
ATOM 543 C CA . ASN A 1 74 ? -16.414 2.790 3.158 1.00 98.12 74 ASN A CA 1
ATOM 544 C C . ASN A 1 74 ? -16.804 2.382 1.726 1.00 98.12 74 ASN A C 1
ATOM 546 O O . ASN A 1 74 ? -16.077 2.633 0.767 1.00 98.12 74 ASN A O 1
ATOM 550 N N . GLN A 1 75 ? -17.997 1.802 1.558 1.00 95.69 75 GLN A N 1
ATOM 551 C CA . GLN A 1 75 ? -18.502 1.350 0.252 1.00 95.69 75 GLN A CA 1
ATOM 552 C C . GLN A 1 75 ? -18.582 2.475 -0.794 1.00 95.69 75 GLN A C 1
ATOM 554 O O . GLN A 1 75 ? -18.409 2.210 -1.980 1.00 95.69 75 GLN A O 1
ATOM 559 N N . HIS A 1 76 ? -18.807 3.724 -0.374 1.00 97.75 76 HIS A N 1
ATOM 560 C CA . HIS A 1 76 ? -18.877 4.870 -1.287 1.00 97.75 76 HIS A CA 1
ATOM 561 C C . HIS A 1 76 ? -17.501 5.355 -1.763 1.00 97.75 76 HIS A C 1
ATOM 563 O O . HIS A 1 76 ? -17.411 6.039 -2.778 1.00 97.75 76 HIS A O 1
ATOM 569 N N . GLU A 1 77 ? -16.431 4.996 -1.053 1.00 97.38 77 GLU A N 1
ATOM 570 C CA . GLU A 1 77 ? -15.064 5.466 -1.309 1.00 97.38 77 GLU A CA 1
ATOM 571 C C . GLU A 1 77 ? -14.119 4.331 -1.724 1.00 97.38 77 GLU A C 1
ATOM 573 O O . GLU A 1 77 ? -12.954 4.565 -2.048 1.00 97.38 77 GLU A O 1
ATOM 578 N N . VAL A 1 78 ? -14.623 3.097 -1.777 1.00 97.31 78 VAL A N 1
ATOM 579 C CA . VAL A 1 78 ? -13.824 1.897 -2.039 1.00 97.31 78 VAL A CA 1
ATOM 580 C C . VAL A 1 78 ? -13.073 1.962 -3.374 1.00 97.31 78 VAL A C 1
ATOM 582 O O . VAL A 1 78 ? -11.943 1.493 -3.466 1.00 97.31 78 VAL A O 1
ATOM 585 N N . ALA A 1 79 ? -13.649 2.618 -4.386 1.00 98.12 79 ALA A N 1
ATOM 586 C CA . ALA A 1 79 ? -12.983 2.844 -5.667 1.00 98.12 79 ALA A CA 1
ATOM 587 C C . ALA A 1 79 ? -11.755 3.768 -5.541 1.00 98.12 79 ALA A C 1
ATOM 589 O O . ALA A 1 79 ? -10.760 3.560 -6.231 1.00 98.12 79 ALA A O 1
ATOM 590 N N . MET A 1 80 ? -11.785 4.757 -4.636 1.00 98.25 80 MET A N 1
ATOM 591 C CA . MET A 1 80 ? -10.624 5.610 -4.351 1.00 98.25 80 MET A CA 1
ATOM 592 C C . MET A 1 80 ? -9.530 4.837 -3.610 1.00 98.25 80 MET A C 1
ATOM 594 O O . MET A 1 80 ? -8.352 5.021 -3.907 1.00 98.25 80 MET A O 1
ATOM 598 N N . CYS A 1 81 ? -9.904 3.942 -2.691 1.00 98.56 81 CYS A N 1
ATOM 599 C CA . CYS A 1 81 ? -8.952 3.019 -2.068 1.00 98.56 81 CYS A CA 1
ATOM 600 C C . CYS A 1 81 ? -8.286 2.108 -3.112 1.00 98.56 81 CYS A C 1
ATOM 602 O O . CYS A 1 81 ? -7.061 1.987 -3.126 1.00 98.56 81 CYS A O 1
ATOM 604 N N . ASP A 1 82 ? -9.074 1.517 -4.014 1.00 98.62 82 ASP A N 1
ATOM 605 C CA . ASP A 1 82 ? -8.563 0.644 -5.077 1.00 98.62 82 ASP A CA 1
ATOM 606 C C . ASP A 1 82 ? -7.596 1.381 -6.002 1.00 98.62 82 ASP A C 1
ATOM 608 O O . ASP A 1 82 ? -6.526 0.860 -6.320 1.00 98.62 82 ASP A O 1
ATOM 612 N N . ALA A 1 83 ? -7.932 2.615 -6.383 1.00 98.62 83 ALA A N 1
ATOM 613 C CA . ALA A 1 83 ? -7.054 3.464 -7.177 1.00 98.62 83 ALA A CA 1
ATOM 614 C C . ALA A 1 83 ? -5.752 3.804 -6.434 1.00 98.62 83 ALA A C 1
ATOM 616 O O . ALA A 1 83 ? -4.678 3.759 -7.029 1.00 98.62 83 ALA A O 1
ATOM 617 N N . TYR A 1 84 ? -5.825 4.097 -5.132 1.00 98.56 84 TYR A N 1
ATOM 618 C CA . TYR A 1 84 ? -4.645 4.386 -4.318 1.00 98.56 84 TYR A CA 1
ATOM 619 C C . TYR A 1 84 ? -3.700 3.180 -4.234 1.00 98.56 84 TYR A C 1
ATOM 621 O O . TYR A 1 84 ? -2.503 3.318 -4.474 1.00 98.56 84 TYR A O 1
ATOM 629 N N . ILE A 1 85 ? -4.229 1.992 -3.917 1.00 98.56 85 ILE A N 1
ATOM 630 C CA . ILE A 1 85 ? -3.432 0.761 -3.813 1.00 98.56 85 ILE A CA 1
ATOM 631 C C . ILE A 1 85 ? -2.837 0.390 -5.177 1.00 98.56 85 ILE A C 1
ATOM 633 O O . ILE A 1 85 ? -1.651 0.076 -5.248 1.00 98.56 85 ILE A O 1
ATOM 637 N N . SER A 1 86 ? -3.620 0.496 -6.256 1.00 98.31 86 SER A N 1
ATOM 638 C CA . SER A 1 86 ? -3.131 0.244 -7.619 1.00 98.31 86 SER A CA 1
ATOM 639 C C . SER A 1 86 ? -2.002 1.203 -7.995 1.00 98.31 86 SER A C 1
ATOM 641 O O . SER A 1 86 ? -0.967 0.758 -8.468 1.00 98.31 86 SER A O 1
ATOM 643 N N . GLY A 1 87 ? -2.134 2.498 -7.689 1.00 97.62 87 GLY A N 1
ATOM 644 C CA . GLY A 1 87 ? -1.076 3.477 -7.956 1.00 97.62 87 GLY A CA 1
ATOM 645 C C . GLY A 1 87 ? 0.221 3.206 -7.184 1.00 97.62 87 GL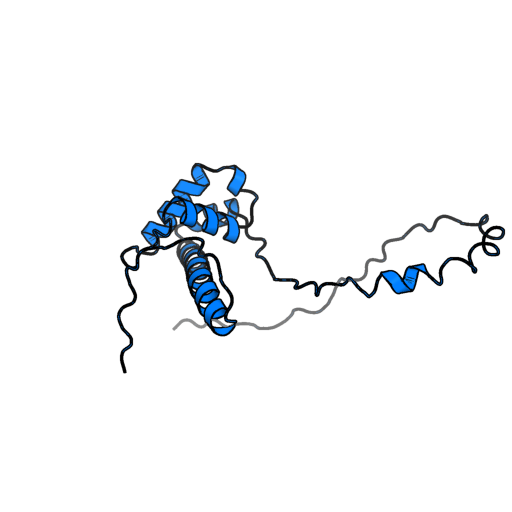Y A C 1
ATOM 646 O O . GLY A 1 87 ? 1.304 3.445 -7.710 1.00 97.62 87 GLY A O 1
ATOM 647 N N . VAL A 1 88 ? 0.138 2.668 -5.960 1.00 97.38 88 VAL A N 1
ATOM 648 C CA . VAL A 1 88 ? 1.325 2.209 -5.213 1.00 97.38 88 VAL A CA 1
ATOM 649 C C . VAL A 1 88 ? 1.974 1.003 -5.898 1.00 97.38 88 VAL A C 1
ATOM 651 O O . VAL A 1 88 ? 3.195 0.957 -6.020 1.00 97.38 88 VAL A O 1
ATOM 654 N N . MET A 1 89 ? 1.173 0.045 -6.372 1.00 97.38 89 MET A N 1
ATOM 655 C CA . MET A 1 89 ? 1.674 -1.119 -7.108 1.00 97.38 89 MET A CA 1
ATOM 656 C C . MET A 1 89 ? 2.318 -0.729 -8.444 1.00 97.38 89 MET A C 1
ATOM 658 O O . MET A 1 89 ? 3.398 -1.218 -8.763 1.00 97.38 89 MET A O 1
ATOM 662 N N . ASP A 1 90 ? 1.694 0.175 -9.198 1.00 96.12 90 ASP A N 1
ATOM 663 C CA . ASP A 1 90 ? 2.243 0.691 -10.452 1.00 96.12 90 ASP A CA 1
ATOM 664 C C . ASP A 1 90 ? 3.552 1.441 -10.197 1.00 96.12 90 ASP A C 1
ATOM 666 O O . ASP A 1 90 ? 4.538 1.221 -10.897 1.00 96.12 90 ASP A O 1
ATOM 670 N N . GLY A 1 91 ? 3.596 2.270 -9.149 1.00 94.12 91 GLY A N 1
ATOM 671 C CA . GLY A 1 91 ? 4.808 2.973 -8.734 1.00 94.12 91 GLY A CA 1
ATOM 672 C C . GLY A 1 91 ? 5.984 2.030 -8.478 1.00 94.12 91 GLY A C 1
ATOM 673 O O . GLY A 1 91 ? 7.099 2.329 -8.896 1.00 94.12 91 GLY A O 1
ATOM 674 N N . GLU A 1 92 ? 5.736 0.870 -7.870 1.00 93.75 92 GLU A N 1
ATOM 675 C CA . GLU A 1 92 ? 6.761 -0.150 -7.631 1.00 93.75 92 GLU A CA 1
ATOM 676 C C . GLU A 1 92 ? 7.285 -0.780 -8.928 1.00 93.75 92 GLU A C 1
ATOM 678 O O . GLU A 1 92 ? 8.495 -0.925 -9.123 1.00 93.75 92 GLU A O 1
ATOM 683 N N . VAL A 1 93 ? 6.381 -1.109 -9.854 1.00 92.12 93 VAL A N 1
ATOM 684 C CA . VAL A 1 93 ? 6.753 -1.629 -11.178 1.00 92.12 93 VAL A CA 1
ATOM 685 C C . VAL A 1 93 ? 7.606 -0.605 -11.931 1.00 92.12 93 VAL A C 1
ATOM 687 O O . VAL A 1 93 ? 8.655 -0.950 -12.476 1.00 92.12 93 VAL A O 1
ATOM 690 N N . TRP A 1 94 ? 7.195 0.663 -11.912 1.00 91.69 94 TRP A N 1
ATOM 691 C CA . TRP A 1 94 ? 7.878 1.739 -12.624 1.00 91.69 94 TRP A CA 1
ATOM 692 C C . TRP A 1 94 ? 9.207 2.117 -11.972 1.00 91.69 94 TRP A C 1
ATOM 694 O O . TRP A 1 94 ? 10.147 2.447 -12.688 1.00 91.69 94 TRP A O 1
ATOM 704 N N . ALA A 1 95 ? 9.324 2.041 -10.643 1.00 88.81 95 ALA A N 1
ATOM 705 C CA . ALA A 1 95 ? 10.585 2.273 -9.943 1.00 88.81 95 ALA A CA 1
ATOM 706 C C . ALA A 1 95 ? 11.663 1.276 -10.392 1.00 88.81 95 ALA A C 1
ATOM 708 O O . ALA A 1 95 ? 12.797 1.672 -10.668 1.00 88.81 95 ALA A O 1
ATOM 709 N N . ARG A 1 96 ? 11.298 -0.003 -10.542 1.00 85.19 96 ARG A N 1
ATOM 710 C CA . ARG A 1 96 ? 12.186 -1.038 -11.091 1.00 85.19 96 ARG A CA 1
ATOM 711 C C . ARG A 1 96 ? 12.551 -0.763 -12.551 1.00 85.19 96 ARG A C 1
ATOM 713 O O . ARG A 1 96 ? 13.721 -0.855 -12.922 1.00 85.19 96 ARG A O 1
ATOM 720 N N . ASP A 1 97 ? 11.567 -0.440 -13.383 1.00 85.81 97 ASP A N 1
ATOM 721 C CA . ASP A 1 97 ? 11.803 -0.234 -14.814 1.00 85.81 97 ASP A CA 1
ATOM 722 C C . ASP A 1 97 ? 12.653 1.025 -15.061 1.00 85.81 97 ASP A C 1
ATOM 724 O O . ASP A 1 97 ? 13.578 0.997 -15.873 1.00 85.81 97 ASP A O 1
ATOM 728 N N . PHE A 1 98 ? 12.439 2.095 -14.286 1.00 86.12 98 PHE A N 1
ATOM 729 C CA . PHE A 1 98 ? 13.262 3.306 -14.324 1.00 86.12 98 PHE A CA 1
ATOM 730 C C . PHE A 1 98 ? 14.726 3.033 -13.955 1.00 86.12 98 PHE A C 1
ATOM 732 O O . PHE A 1 98 ? 15.640 3.553 -14.593 1.00 86.12 98 PHE A O 1
ATOM 739 N N . ALA A 1 99 ? 14.965 2.148 -12.987 1.00 86.06 99 ALA A N 1
ATOM 740 C CA . ALA A 1 99 ? 16.310 1.745 -12.586 1.00 86.06 99 ALA A CA 1
ATOM 741 C C . ALA A 1 99 ? 17.101 1.088 -13.735 1.00 86.06 99 ALA A C 1
ATOM 743 O O . ALA A 1 99 ? 18.318 1.243 -13.828 1.00 86.06 99 ALA A O 1
ATOM 744 N N . THR A 1 100 ? 16.399 0.427 -14.663 1.00 83.38 100 THR A N 1
ATOM 745 C CA . THR A 1 100 ? 17.005 -0.139 -15.878 1.00 83.38 100 THR A CA 1
ATOM 746 C C . THR A 1 100 ? 17.533 0.958 -16.804 1.00 83.38 100 THR A C 1
ATOM 748 O O . THR A 1 100 ? 18.629 0.818 -17.340 1.00 83.38 100 THR A O 1
ATOM 751 N N . PHE A 1 101 ? 16.807 2.072 -16.956 1.00 86.50 101 PHE A N 1
ATOM 752 C CA . PHE A 1 101 ? 17.275 3.220 -17.743 1.00 86.50 101 PHE A CA 1
ATOM 753 C C . PHE A 1 101 ? 18.503 3.888 -17.109 1.00 86.50 101 PHE A C 1
ATOM 755 O O . PHE A 1 101 ? 19.451 4.243 -17.809 1.00 86.50 101 PHE A O 1
ATOM 762 N N . GLU A 1 102 ? 18.522 3.987 -15.782 1.00 88.81 102 GLU A N 1
ATOM 763 C CA . GLU A 1 102 ? 19.636 4.565 -15.018 1.00 88.81 102 GLU A CA 1
ATOM 764 C C . GLU A 1 102 ? 20.816 3.596 -14.821 1.00 88.81 102 GLU A C 1
ATOM 766 O O . GLU A 1 102 ? 21.820 3.961 -14.212 1.00 88.81 102 GLU A O 1
ATOM 771 N N . HIS A 1 103 ? 20.724 2.358 -15.328 1.00 85.94 103 HIS A N 1
ATOM 772 C CA . HIS A 1 103 ? 21.714 1.295 -15.106 1.00 85.94 103 HIS A CA 1
ATOM 773 C C . HIS A 1 103 ? 22.051 1.100 -13.614 1.00 85.94 103 HIS A C 1
ATOM 775 O O . HIS A 1 103 ? 23.179 0.762 -13.246 1.00 85.94 103 HIS A O 1
ATOM 781 N N . ALA A 1 104 ? 21.059 1.317 -12.748 1.00 84.75 104 ALA A N 1
ATOM 782 C CA . ALA A 1 104 ? 21.188 1.273 -11.301 1.00 84.75 104 ALA A CA 1
ATOM 783 C C . ALA A 1 104 ? 20.309 0.151 -10.722 1.00 84.75 104 ALA A C 1
ATOM 785 O O . ALA A 1 104 ? 19.217 -0.104 -11.226 1.00 84.75 104 ALA A O 1
ATOM 786 N N . PRO A 1 105 ? 20.743 -0.541 -9.656 1.00 78.88 105 PRO A N 1
ATOM 787 C CA . PRO A 1 105 ? 19.890 -1.512 -8.985 1.00 78.88 105 PRO A CA 1
ATOM 788 C C . PRO A 1 105 ? 18.783 -0.795 -8.198 1.00 78.88 105 PRO A C 1
ATOM 790 O O . PRO A 1 105 ? 19.071 0.078 -7.379 1.00 78.88 105 PRO A O 1
ATOM 793 N N . ALA A 1 106 ? 17.530 -1.212 -8.387 1.00 80.31 106 ALA A N 1
ATOM 794 C CA . ALA A 1 106 ? 16.422 -0.852 -7.505 1.00 80.31 106 ALA A CA 1
ATOM 795 C C . ALA A 1 106 ? 15.941 -2.097 -6.747 1.00 80.31 106 ALA A C 1
ATOM 797 O O . ALA A 1 106 ? 15.604 -3.102 -7.382 1.00 80.31 106 ALA A O 1
ATOM 798 N N . PRO A 1 107 ? 15.922 -2.070 -5.403 1.00 83.38 107 PRO A N 1
ATOM 799 C CA . PRO A 1 107 ? 15.333 -3.156 -4.638 1.00 83.38 107 PRO A CA 1
ATOM 800 C C . PRO A 1 107 ? 13.830 -3.214 -4.918 1.00 83.38 107 PRO A C 1
ATOM 802 O O . PRO A 1 107 ? 13.160 -2.186 -4.878 1.00 83.38 107 PRO A O 1
ATOM 805 N N . VAL A 1 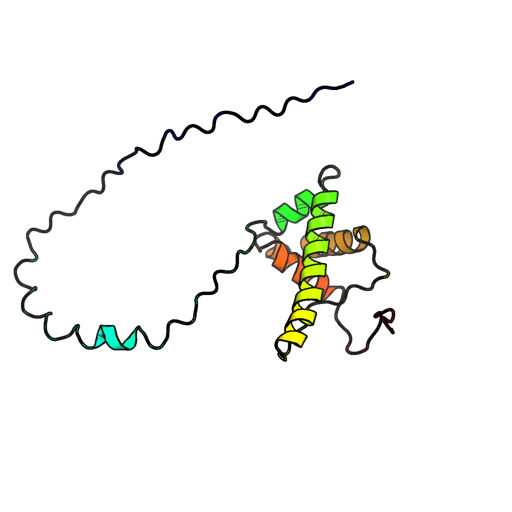108 ? 13.315 -4.418 -5.175 1.00 87.56 108 VAL A N 1
ATOM 806 C CA . VAL A 1 108 ? 11.874 -4.649 -5.308 1.00 87.56 108 VAL A CA 1
ATOM 807 C C . VAL A 1 108 ? 11.303 -4.952 -3.927 1.00 87.56 108 VAL A C 1
ATOM 809 O O . VAL A 1 108 ? 11.776 -5.864 -3.247 1.00 87.56 108 VAL A O 1
ATOM 812 N N . ALA A 1 109 ? 10.297 -4.194 -3.508 1.00 91.94 109 ALA A N 1
ATOM 813 C CA . ALA A 1 109 ? 9.656 -4.341 -2.212 1.00 91.94 109 ALA A CA 1
ATOM 814 C C . ALA A 1 109 ? 8.615 -5.468 -2.186 1.00 91.94 109 ALA A C 1
ATOM 816 O O . ALA A 1 109 ? 8.450 -6.120 -1.161 1.00 91.94 109 ALA A O 1
ATOM 817 N N . PHE A 1 110 ? 7.886 -5.712 -3.274 1.00 95.69 110 PHE A N 1
ATOM 818 C CA . PHE A 1 110 ? 6.853 -6.753 -3.314 1.00 95.69 110 PHE A CA 1
ATOM 819 C C . PHE A 1 110 ? 6.528 -7.198 -4.742 1.00 95.69 110 PHE A C 1
ATOM 821 O O . PHE A 1 110 ? 6.752 -6.474 -5.708 1.00 95.69 110 PHE A O 1
ATOM 828 N N . CYS A 1 111 ? 5.953 -8.395 -4.869 1.00 95.31 111 CYS A N 1
ATOM 829 C CA . CYS A 1 111 ? 5.619 -9.024 -6.144 1.00 95.31 111 CYS A CA 1
ATOM 830 C C . CYS A 1 111 ? 4.178 -9.546 -6.127 1.00 95.31 111 CYS A C 1
ATOM 832 O O . CYS A 1 111 ? 3.935 -10.723 -5.862 1.00 95.31 111 CYS A O 1
ATOM 834 N N . VAL A 1 112 ? 3.207 -8.674 -6.416 1.00 96.06 112 VAL A N 1
ATOM 835 C CA . VAL A 1 112 ? 1.792 -9.072 -6.491 1.00 96.06 112 VAL A CA 1
ATOM 836 C C . VAL A 1 112 ? 1.545 -9.873 -7.782 1.00 96.06 112 VAL A C 1
ATOM 838 O O . VAL A 1 112 ? 1.769 -9.340 -8.870 1.00 96.06 112 VAL A O 1
ATOM 841 N N . PRO A 1 113 ? 1.068 -11.132 -7.712 1.00 94.81 113 PRO A N 1
ATOM 842 C CA . PRO A 1 113 ? 0.789 -11.924 -8.910 1.00 94.81 113 PRO A CA 1
ATOM 843 C C . PRO A 1 113 ? -0.334 -11.321 -9.760 1.00 94.81 113 PRO A C 1
ATOM 845 O O . PRO A 1 113 ? -1.348 -10.882 -9.222 1.00 94.81 113 PRO A O 1
ATOM 848 N N . VAL A 1 114 ? -0.225 -11.416 -11.090 1.00 93.25 114 VAL A N 1
ATOM 849 C CA . VAL A 1 114 ? -1.254 -10.931 -12.039 1.00 93.25 114 VAL A CA 1
ATOM 850 C C . VAL A 1 114 ? -2.620 -11.614 -11.881 1.00 93.25 114 VAL A C 1
ATOM 852 O O . VAL A 1 114 ? -3.632 -11.100 -12.344 1.00 93.25 114 VAL A O 1
ATOM 855 N N . SER A 1 115 ? -2.668 -12.773 -11.218 1.00 94.25 115 SER A N 1
ATOM 856 C CA . SER A 1 115 ? -3.914 -13.463 -10.876 1.00 94.25 115 SER A CA 1
ATOM 857 C C . SER A 1 115 ? -4.676 -12.800 -9.721 1.00 94.25 115 SER A C 1
ATOM 859 O O . SER A 1 115 ? -5.833 -13.147 -9.481 1.00 94.25 115 SER A O 1
ATOM 861 N N . GLN A 1 116 ? -4.046 -11.884 -8.976 1.00 96.69 116 GLN A N 1
ATOM 862 C CA . GLN A 1 116 ? -4.692 -11.152 -7.892 1.00 96.69 116 GLN A CA 1
ATOM 863 C C . GLN A 1 116 ? -5.483 -9.976 -8.452 1.00 96.69 116 GLN A C 1
ATOM 865 O O . GLN A 1 116 ? -4.945 -9.089 -9.106 1.00 96.69 116 GLN A O 1
ATOM 870 N N . ASN A 1 117 ? -6.779 -9.945 -8.152 1.00 97.50 117 ASN A N 1
ATOM 871 C CA . ASN A 1 117 ? -7.596 -8.770 -8.425 1.00 97.50 117 ASN A CA 1
ATOM 872 C C . ASN A 1 117 ? -7.453 -7.733 -7.297 1.00 97.50 117 ASN A C 1
ATOM 874 O O . ASN A 1 117 ? -7.109 -8.066 -6.159 1.00 97.50 117 ASN A O 1
ATOM 878 N N . ILE A 1 118 ? -7.791 -6.477 -7.599 1.00 98.12 118 ILE A N 1
ATOM 879 C CA . ILE A 1 118 ? -7.618 -5.357 -6.663 1.00 98.12 118 ILE A CA 1
ATOM 880 C C . ILE A 1 118 ? -8.411 -5.517 -5.357 1.00 98.12 118 ILE A C 1
ATOM 882 O O . ILE A 1 118 ? -7.934 -5.126 -4.295 1.00 98.12 118 ILE A O 1
ATOM 886 N N . ARG A 1 119 ? -9.575 -6.184 -5.382 1.00 98.38 119 ARG A N 1
ATOM 887 C CA . ARG A 1 119 ? -10.350 -6.477 -4.163 1.00 98.38 119 ARG A CA 1
ATOM 888 C C . ARG A 1 119 ? -9.568 -7.391 -3.220 1.00 98.38 119 ARG A C 1
ATOM 890 O O . ARG A 1 119 ? -9.583 -7.156 -2.013 1.00 98.38 119 ARG A O 1
ATOM 897 N N . THR A 1 120 ? -8.895 -8.417 -3.740 1.00 98.44 120 THR A N 1
ATOM 898 C CA . THR A 1 120 ? -8.059 -9.302 -2.919 1.00 98.44 120 THR A CA 1
ATOM 899 C C . THR A 1 120 ? -6.899 -8.532 -2.297 1.00 98.44 120 THR A C 1
ATOM 901 O O . THR A 1 120 ? -6.678 -8.634 -1.093 1.00 98.44 120 THR A O 1
ATOM 904 N N . VAL A 1 121 ? -6.209 -7.703 -3.084 1.00 98.62 121 VAL A N 1
ATOM 905 C CA . VAL A 1 121 ? -5.087 -6.886 -2.594 1.00 98.62 121 VAL A CA 1
ATOM 906 C C . VAL A 1 121 ? -5.549 -5.891 -1.522 1.00 98.62 121 VAL A C 1
ATOM 908 O O . VAL A 1 121 ? -4.917 -5.768 -0.472 1.00 98.62 121 VAL A O 1
ATOM 911 N N . ARG A 1 122 ? -6.703 -5.242 -1.717 1.00 98.75 122 ARG A N 1
ATOM 912 C CA . ARG A 1 122 ? -7.322 -4.382 -0.700 1.00 98.75 122 ARG A CA 1
ATOM 913 C C . ARG A 1 122 ? -7.604 -5.137 0.597 1.00 98.75 122 ARG A C 1
ATOM 915 O O . ARG A 1 122 ? -7.330 -4.617 1.676 1.00 98.75 122 ARG A O 1
ATOM 922 N N . ASN A 1 123 ? -8.137 -6.354 0.514 1.00 98.62 123 ASN A N 1
ATOM 923 C CA . ASN A 1 123 ? -8.413 -7.162 1.702 1.00 98.62 123 ASN A CA 1
ATOM 924 C C . ASN A 1 123 ? -7.127 -7.539 2.452 1.00 98.62 123 ASN A C 1
ATOM 926 O O . ASN A 1 123 ? -7.131 -7.535 3.681 1.00 98.62 123 ASN A O 1
ATOM 930 N N . VAL A 1 124 ? -6.027 -7.798 1.737 1.00 98.69 124 VAL A N 1
ATOM 931 C CA . VAL A 1 124 ? -4.701 -8.004 2.343 1.00 98.69 124 VAL A CA 1
ATOM 932 C C . VAL A 1 124 ? -4.253 -6.759 3.108 1.00 98.69 124 VAL A C 1
ATOM 934 O O . VAL A 1 124 ? -3.875 -6.867 4.273 1.00 98.69 124 VAL A O 1
ATOM 937 N N . PHE A 1 125 ? -4.366 -5.571 2.507 1.00 98.62 125 PHE A N 1
ATOM 938 C CA . PHE A 1 125 ? -4.061 -4.310 3.191 1.00 98.62 125 PHE A CA 1
ATOM 939 C C . PHE A 1 125 ? -4.905 -4.120 4.462 1.00 98.62 125 PHE A C 1
ATOM 941 O O . PHE A 1 125 ? -4.361 -3.818 5.523 1.00 98.62 125 PHE A 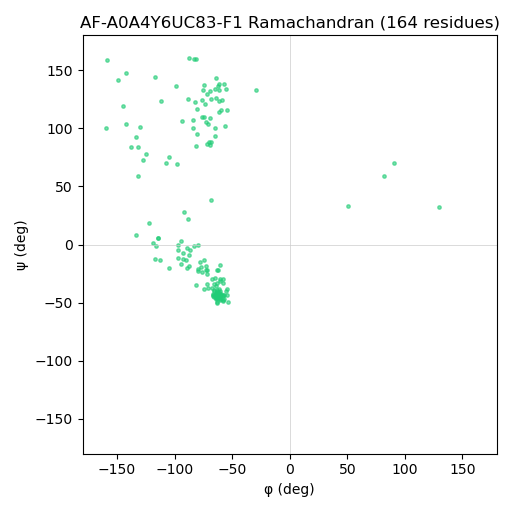O 1
ATOM 948 N N . LEU A 1 126 ? -6.223 -4.333 4.374 1.00 98.69 126 LEU A N 1
ATOM 949 C CA . LEU A 1 126 ? -7.140 -4.191 5.508 1.00 98.69 126 LEU A CA 1
ATOM 950 C C . LEU A 1 126 ? -6.821 -5.169 6.646 1.00 98.69 126 LEU A C 1
ATOM 952 O O . LEU A 1 126 ? -6.833 -4.774 7.813 1.00 98.69 126 LEU A O 1
ATOM 956 N N . ALA A 1 127 ? -6.517 -6.425 6.314 1.00 98.69 127 ALA A N 1
ATOM 957 C CA . ALA A 1 127 ? -6.113 -7.426 7.294 1.00 98.69 127 ALA A CA 1
ATOM 958 C C . ALA A 1 127 ? -4.782 -7.046 7.958 1.00 98.69 127 ALA A C 1
ATOM 960 O O . ALA A 1 127 ? -4.670 -7.085 9.184 1.00 98.69 127 ALA A O 1
ATOM 961 N N . TRP A 1 128 ? -3.798 -6.613 7.165 1.00 98.62 128 TRP A N 1
ATOM 962 C CA . TRP A 1 128 ? -2.486 -6.220 7.668 1.00 98.62 128 TRP A CA 1
ATOM 963 C C . TRP A 1 128 ? -2.580 -5.014 8.605 1.00 98.62 128 TRP A C 1
ATOM 965 O O . TRP A 1 128 ? -2.086 -5.090 9.726 1.00 98.62 128 TRP A O 1
ATOM 975 N N . ILE A 1 129 ? -3.260 -3.929 8.213 1.00 98.44 129 ILE A N 1
ATOM 976 C CA . ILE A 1 129 ? -3.320 -2.719 9.050 1.00 98.44 129 ILE A CA 1
ATOM 977 C C . ILE A 1 129 ? -4.110 -2.947 10.344 1.00 98.44 129 ILE A C 1
ATOM 979 O O . ILE A 1 129 ? -3.783 -2.370 11.377 1.00 98.44 129 ILE A O 1
ATOM 983 N N . SER A 1 130 ? -5.094 -3.852 10.332 1.00 98.25 130 SER A N 1
ATOM 984 C CA . SER A 1 130 ? -5.794 -4.255 11.555 1.00 98.25 130 SER A CA 1
ATOM 985 C C . SER A 1 130 ? -4.883 -4.985 12.549 1.00 98.25 130 SER A C 1
ATOM 987 O O . SER A 1 130 ? -5.139 -4.921 13.749 1.00 98.25 130 SER A O 1
ATOM 989 N N . ALA A 1 131 ? -3.851 -5.684 12.068 1.00 98.50 131 ALA A N 1
ATOM 990 C CA . ALA A 1 131 ? -2.880 -6.399 12.897 1.00 98.50 131 ALA A CA 1
ATOM 991 C C . ALA A 1 131 ? -1.660 -5.538 13.289 1.00 98.50 131 ALA A C 1
ATOM 993 O O . ALA A 1 131 ? -0.913 -5.919 14.187 1.00 98.50 131 ALA A O 1
ATOM 994 N N . HIS A 1 132 ? -1.473 -4.379 12.649 1.00 98.44 132 HIS A N 1
ATOM 995 C CA . HIS A 1 132 ? -0.295 -3.517 12.794 1.00 98.44 132 HIS A CA 1
ATOM 996 C C . HIS A 1 132 ? -0.705 -2.087 13.185 1.00 98.44 132 HIS A C 1
ATOM 998 O O . HIS A 1 132 ? -0.725 -1.185 12.339 1.00 98.44 132 HIS A O 1
ATOM 1004 N N . PRO A 1 133 ? -1.046 -1.841 14.467 1.00 97.12 133 PRO A N 1
ATOM 1005 C CA . PRO A 1 133 ? -1.519 -0.534 14.922 1.00 97.12 133 PRO A CA 1
ATOM 1006 C C . PRO A 1 133 ? -0.467 0.576 14.777 1.00 97.12 133 PRO A C 1
ATOM 1008 O O . PRO A 1 133 ? -0.836 1.743 14.656 1.00 97.12 133 PRO A O 1
ATOM 1011 N N . ASP A 1 134 ? 0.824 0.233 14.713 1.00 97.69 134 ASP A N 1
ATOM 1012 C CA . ASP A 1 134 ? 1.912 1.167 14.400 1.00 97.69 134 ASP A CA 1
ATOM 1013 C C . ASP A 1 134 ? 1.787 1.772 12.992 1.00 97.69 134 ASP A C 1
ATOM 1015 O O . ASP A 1 134 ? 2.339 2.840 12.723 1.00 97.69 134 ASP A O 1
ATOM 1019 N N . GLY A 1 135 ? 1.060 1.116 12.082 1.00 97.56 135 GLY A N 1
ATOM 1020 C CA . GLY A 1 135 ? 0.782 1.616 10.738 1.00 97.56 135 GLY A CA 1
ATOM 1021 C C . GLY A 1 135 ? -0.216 2.778 10.699 1.00 97.56 135 GLY A C 1
ATOM 1022 O O . GLY A 1 135 ? -0.245 3.515 9.716 1.00 97.56 135 GLY A O 1
ATOM 1023 N N . ASN A 1 136 ? -1.009 2.996 11.752 1.00 97.44 136 ASN A N 1
ATOM 1024 C CA . ASN A 1 136 ? -2.101 3.975 11.728 1.00 97.44 136 ASN A CA 1
ATOM 1025 C C . ASN A 1 136 ? -1.627 5.420 11.528 1.00 97.44 136 ASN A C 1
ATOM 1027 O O . ASN A 1 136 ? -2.268 6.176 10.797 1.00 97.44 136 ASN A O 1
ATOM 1031 N N . GLU A 1 137 ? -0.506 5.782 12.150 1.00 97.38 137 GLU A N 1
ATOM 1032 C CA . GLU A 1 137 ? 0.063 7.137 12.120 1.00 97.38 137 GLU A CA 1
ATOM 1033 C C . GLU A 1 137 ? 1.096 7.328 10.999 1.00 97.38 137 GLU A C 1
ATOM 1035 O O . GLU A 1 137 ? 1.544 8.443 10.736 1.00 97.38 137 GLU A O 1
ATOM 1040 N N . GLN A 1 138 ? 1.470 6.251 10.305 1.00 97.81 138 GLN A N 1
ATOM 1041 C CA . GLN A 1 138 ? 2.428 6.301 9.203 1.00 97.81 138 GLN A CA 1
ATOM 1042 C C . GLN A 1 138 ? 1.758 6.749 7.903 1.00 97.81 138 GLN A C 1
ATOM 1044 O O . GLN A 1 138 ? 0.542 6.634 7.733 1.00 97.81 138 GLN A O 1
ATOM 1049 N N . GLN A 1 139 ? 2.559 7.233 6.950 1.00 97.94 139 GLN A N 1
ATOM 1050 C CA . GLN A 1 139 ? 2.059 7.585 5.623 1.00 97.94 139 GLN A CA 1
ATOM 1051 C C . GLN A 1 139 ? 1.478 6.347 4.936 1.00 97.94 139 GLN A C 1
ATOM 1053 O O . GLN A 1 139 ? 2.116 5.296 4.880 1.00 97.94 139 GLN A O 1
ATOM 1058 N N . ALA A 1 140 ? 0.292 6.487 4.354 1.00 98.25 140 ALA A N 1
ATOM 1059 C CA . ALA A 1 140 ? -0.469 5.401 3.755 1.00 98.25 140 ALA A CA 1
ATOM 1060 C C . ALA A 1 140 ? 0.334 4.628 2.700 1.00 98.25 140 ALA A C 1
ATOM 1062 O O . ALA A 1 140 ? 0.268 3.406 2.665 1.00 98.25 140 ALA A O 1
ATOM 1063 N N . GLY A 1 141 ? 1.149 5.318 1.891 1.00 97.12 141 GLY A N 1
ATOM 1064 C CA . GLY A 1 141 ? 2.034 4.668 0.918 1.00 97.12 141 GLY A CA 1
ATOM 1065 C C . GLY A 1 141 ? 2.993 3.680 1.586 1.00 97.12 141 GLY A C 1
ATOM 1066 O O . GLY A 1 141 ? 3.038 2.518 1.199 1.00 97.12 141 GLY A O 1
ATOM 1067 N N . LYS A 1 142 ? 3.675 4.098 2.661 1.00 96.81 142 LYS A N 1
ATOM 1068 C CA . LYS A 1 142 ? 4.578 3.234 3.439 1.00 96.81 142 LYS A CA 1
ATOM 1069 C C . LYS A 1 142 ? 3.847 2.030 4.038 1.00 96.81 142 LYS A C 1
ATOM 1071 O O . LYS A 1 142 ? 4.386 0.928 4.054 1.00 96.81 142 LYS A O 1
ATOM 1076 N N . VAL A 1 143 ? 2.630 2.239 4.532 1.00 98.44 143 VAL A N 1
ATOM 1077 C CA . VAL A 1 143 ? 1.807 1.173 5.119 1.00 98.44 143 VAL A CA 1
ATOM 1078 C C . VAL A 1 143 ? 1.406 0.146 4.061 1.00 98.44 143 VAL A C 1
ATOM 1080 O O . VAL A 1 143 ? 1.557 -1.046 4.300 1.00 98.44 143 VAL A O 1
ATOM 1083 N N . VAL A 1 144 ? 0.961 0.593 2.880 1.00 98.38 144 VAL A N 1
ATOM 1084 C CA . VAL A 1 144 ? 0.654 -0.299 1.749 1.00 98.38 144 VAL A CA 1
ATOM 1085 C C . VAL A 1 144 ? 1.904 -1.071 1.330 1.00 98.38 144 VAL A C 1
ATOM 1087 O O . VAL A 1 144 ? 1.839 -2.288 1.208 1.00 98.38 144 VAL A O 1
ATOM 1090 N N . TYR A 1 145 ? 3.054 -0.403 1.206 1.00 97.50 145 TYR A N 1
ATOM 1091 C CA . TYR A 1 145 ? 4.333 -1.049 0.901 1.00 97.50 145 TYR A CA 1
ATOM 1092 C C . TYR A 1 145 ? 4.669 -2.186 1.872 1.00 97.50 145 TYR A C 1
ATOM 1094 O O . TYR A 1 145 ? 4.977 -3.289 1.433 1.00 97.50 145 TYR A O 1
ATOM 1102 N N . ARG A 1 146 ? 4.568 -1.944 3.185 1.00 97.88 146 ARG A N 1
ATOM 1103 C CA . ARG A 1 146 ? 4.810 -2.972 4.212 1.00 97.88 146 ARG A CA 1
ATOM 1104 C C . ARG A 1 146 ? 3.799 -4.112 4.121 1.00 97.88 146 ARG A C 1
ATOM 1106 O O . ARG A 1 146 ? 4.189 -5.273 4.113 1.00 97.88 146 ARG A O 1
ATOM 1113 N N . ALA A 1 147 ? 2.515 -3.781 3.984 1.00 98.50 147 ALA A N 1
ATOM 1114 C CA . ALA A 1 147 ? 1.461 -4.778 3.861 1.00 98.50 147 ALA A CA 1
ATOM 1115 C C . ALA A 1 147 ? 1.683 -5.705 2.661 1.00 98.50 147 ALA A C 1
ATOM 1117 O O . ALA A 1 147 ? 1.531 -6.920 2.783 1.00 98.50 147 ALA A O 1
ATOM 1118 N N . LEU A 1 148 ? 2.064 -5.148 1.512 1.00 98.44 148 LEU A N 1
ATOM 1119 C CA . LEU A 1 148 ? 2.322 -5.930 0.310 1.00 98.44 148 LEU A CA 1
ATOM 1120 C C . LEU A 1 148 ? 3.647 -6.688 0.385 1.00 98.44 148 LEU A C 1
ATOM 1122 O O . LEU A 1 148 ? 3.682 -7.839 -0.030 1.00 98.44 148 LEU A O 1
ATOM 1126 N N . HIS A 1 149 ? 4.698 -6.102 0.958 1.00 96.94 149 HIS A N 1
ATOM 1127 C CA . HIS A 1 149 ? 5.975 -6.782 1.189 1.00 96.94 149 HIS A CA 1
ATOM 1128 C C . HIS A 1 149 ? 5.791 -8.051 2.033 1.00 96.94 149 HIS A C 1
ATOM 1130 O O . HIS A 1 149 ? 6.263 -9.124 1.661 1.00 96.94 149 HIS A O 1
ATOM 1136 N N . ASP A 1 150 ? 5.040 -7.955 3.132 1.00 97.44 150 ASP A N 1
ATOM 1137 C CA . ASP A 1 150 ? 4.868 -9.068 4.070 1.00 97.44 150 ASP A CA 1
ATOM 1138 C C . ASP A 1 150 ? 3.988 -10.199 3.510 1.00 97.44 150 ASP A C 1
ATOM 1140 O O . ASP A 1 150 ? 4.123 -11.350 3.921 1.00 97.44 150 ASP A O 1
ATOM 1144 N N . ASN A 1 151 ? 3.088 -9.891 2.570 1.00 97.81 151 ASN A N 1
ATOM 1145 C CA . ASN A 1 151 ? 2.129 -10.856 2.015 1.00 97.81 151 ASN A CA 1
ATOM 1146 C C . ASN A 1 151 ? 2.479 -11.338 0.600 1.00 97.81 151 ASN A C 1
ATOM 1148 O O . ASN A 1 151 ? 2.005 -12.392 0.174 1.00 97.81 151 ASN A O 1
ATOM 1152 N N . PHE A 1 152 ? 3.298 -10.584 -0.129 1.00 96.88 152 PHE A N 1
ATOM 1153 C CA . PHE A 1 152 ? 3.715 -10.874 -1.498 1.00 96.88 152 PHE A CA 1
ATOM 1154 C C . PHE A 1 152 ? 5.239 -10.736 -1.649 1.00 96.88 152 PHE A C 1
ATOM 1156 O O . PHE A 1 152 ? 5.707 -9.930 -2.461 1.00 96.88 152 PHE A O 1
ATOM 1163 N N . PRO A 1 153 ? 6.039 -11.506 -0.886 1.00 94.38 153 PRO A N 1
ATOM 1164 C CA . PRO A 1 153 ? 7.487 -11.455 -1.005 1.00 94.38 153 PRO A CA 1
ATOM 1165 C C . PRO A 1 153 ? 7.924 -11.891 -2.407 1.00 94.38 153 PRO A C 1
ATOM 1167 O O . PRO A 1 153 ? 7.452 -12.891 -2.956 1.00 94.38 153 PRO A O 1
ATOM 1170 N N . CYS A 1 154 ? 8.868 -11.153 -2.982 1.00 91.06 154 CYS A N 1
ATOM 1171 C CA . CYS A 1 154 ? 9.493 -11.533 -4.238 1.00 91.06 154 CYS A CA 1
ATOM 1172 C C . CYS A 1 154 ? 10.408 -12.741 -4.013 1.00 91.06 154 CYS A C 1
ATOM 1174 O O . CYS A 1 154 ? 11.514 -12.608 -3.494 1.00 91.06 154 CYS A O 1
ATOM 1176 N N . SER A 1 155 ? 9.968 -13.936 -4.408 1.00 81.81 155 SER A N 1
ATOM 1177 C CA . SER A 1 155 ? 10.886 -15.069 -4.552 1.00 81.81 155 SER A CA 1
ATOM 1178 C C . SER A 1 155 ? 11.722 -14.863 -5.818 1.00 81.81 155 SER A C 1
ATOM 1180 O O . SER A 1 155 ? 11.208 -14.414 -6.841 1.00 81.81 155 SER A O 1
ATOM 1182 N N . GLY A 1 156 ? 13.028 -15.129 -5.745 1.00 63.25 156 GLY A N 1
ATOM 1183 C CA . GLY A 1 156 ? 14.012 -14.835 -6.797 1.00 63.25 156 GLY A CA 1
ATOM 1184 C C . GLY A 1 156 ? 13.885 -15.669 -8.080 1.00 63.25 156 GLY A C 1
ATOM 1185 O O . GLY A 1 156 ? 14.892 -16.088 -8.641 1.00 63.25 156 GLY A O 1
ATOM 1186 N N . SER A 1 157 ? 12.677 -15.966 -8.553 1.00 43.66 157 SER A N 1
ATOM 1187 C CA . SER A 1 157 ? 12.441 -16.658 -9.818 1.00 43.66 157 SER A CA 1
ATOM 1188 C C . SER A 1 157 ? 11.176 -16.136 -10.494 1.00 43.66 157 SER A C 1
ATOM 1190 O O . SER A 1 157 ? 10.078 -16.194 -9.952 1.00 43.66 157 SER A O 1
ATOM 1192 N N . ALA A 1 158 ? 11.390 -15.603 -11.695 1.00 56.56 158 ALA A N 1
ATOM 1193 C CA . ALA A 1 158 ? 10.421 -15.121 -12.668 1.00 56.56 158 ALA A CA 1
ATOM 1194 C C . ALA A 1 158 ? 9.054 -15.824 -12.645 1.00 56.56 158 ALA A C 1
ATOM 1196 O O . ALA A 1 158 ? 8.977 -17.047 -12.736 1.00 56.56 158 ALA A O 1
ATOM 1197 N N . SER A 1 159 ? 7.972 -15.044 -12.662 1.00 43.19 159 SER A N 1
ATOM 1198 C CA . SER A 1 159 ? 6.662 -15.497 -13.145 1.00 43.19 159 SER A CA 1
ATOM 1199 C C . SER A 1 159 ? 5.783 -14.300 -13.505 1.00 43.19 159 SER A C 1
ATOM 1201 O O . SER A 1 159 ? 5.182 -13.683 -12.631 1.00 43.19 159 SER A O 1
ATOM 1203 N N . GLY A 1 160 ? 5.699 -13.994 -14.805 1.00 42.66 160 GLY A N 1
ATOM 1204 C CA . GLY A 1 160 ? 4.602 -13.184 -15.342 1.00 42.66 160 GLY A CA 1
ATOM 1205 C C . GLY A 1 160 ? 4.957 -11.993 -16.231 1.00 42.66 160 GLY A C 1
ATOM 1206 O O . GLY A 1 160 ? 4.204 -11.029 -16.222 1.00 42.66 160 GLY A O 1
ATOM 1207 N N . MET A 1 161 ? 6.034 -12.027 -17.022 1.00 42.34 161 MET A N 1
ATOM 1208 C CA . MET A 1 161 ? 6.058 -11.225 -18.255 1.00 42.34 161 MET A CA 1
ATOM 1209 C C . MET A 1 161 ? 5.356 -12.028 -19.363 1.00 42.34 161 MET A C 1
ATOM 1211 O O . MET A 1 161 ? 5.936 -13.007 -19.838 1.00 42.34 161 MET A O 1
ATOM 1215 N N . PRO A 1 162 ? 4.128 -11.680 -19.796 1.00 47.62 162 PRO A N 1
ATOM 1216 C CA . PRO A 1 162 ? 3.664 -12.102 -21.108 1.00 47.62 162 PRO A CA 1
ATOM 1217 C C . PRO A 1 162 ? 4.502 -11.363 -22.160 1.00 47.62 162 PRO A C 1
ATOM 1219 O O . PRO A 1 162 ? 4.653 -10.144 -22.113 1.00 47.62 162 PRO A O 1
ATOM 1222 N N . GLY A 1 163 ? 5.112 -12.131 -23.060 1.00 48.88 163 GLY A N 1
ATOM 1223 C CA . GLY A 1 163 ? 6.087 -11.647 -24.027 1.00 48.88 163 GLY A CA 1
ATOM 1224 C C . GLY A 1 163 ? 5.595 -10.493 -24.903 1.00 48.88 163 GLY A C 1
ATOM 1225 O O . GLY A 1 163 ? 4.526 -10.559 -25.504 1.00 48.88 163 GLY A 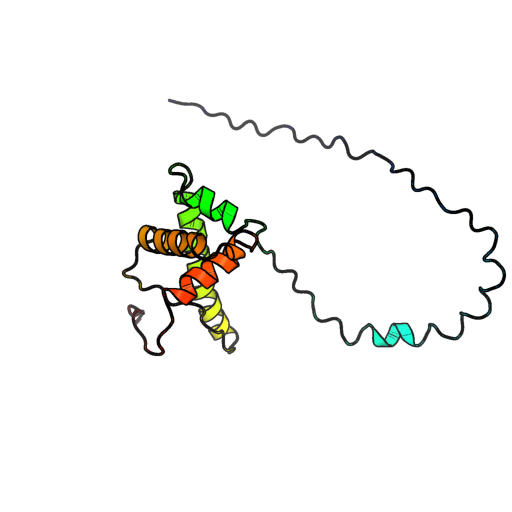O 1
ATOM 1226 N N . GLY A 1 164 ? 6.448 -9.479 -25.038 1.00 35.41 164 GLY A N 1
ATOM 1227 C CA . GLY A 1 164 ? 6.433 -8.519 -26.135 1.00 35.41 164 GLY A CA 1
ATOM 1228 C C . GLY A 1 164 ? 7.579 -8.822 -27.093 1.00 35.41 164 GLY A C 1
ATOM 1229 O O . GLY A 1 164 ? 8.600 -8.147 -27.068 1.00 35.41 164 GLY A O 1
ATOM 1230 N N . ALA A 1 165 ? 7.428 -9.873 -27.899 1.00 38.31 165 ALA A N 1
ATOM 1231 C CA . ALA A 1 165 ? 8.229 -10.064 -29.100 1.00 38.31 165 ALA A CA 1
ATOM 1232 C C . ALA A 1 165 ? 7.464 -9.462 -30.284 1.00 38.31 165 ALA A C 1
ATOM 1234 O O . ALA A 1 165 ? 6.462 -10.040 -30.713 1.00 38.31 165 ALA A O 1
ATOM 1235 N N . LYS A 1 166 ? 7.930 -8.313 -30.777 1.00 36.72 166 LYS A N 1
ATOM 1236 C CA . LYS A 1 166 ? 8.192 -7.998 -32.192 1.00 36.72 166 LYS A CA 1
ATOM 1237 C C . LYS A 1 166 ? 8.677 -6.562 -32.328 1.00 36.72 166 LYS A C 1
ATOM 1239 O O . LYS A 1 166 ? 7.992 -5.667 -31.794 1.00 36.72 166 LYS A O 1
#

Solvent-accessible surface area (backbone atoms only — not comparable to full-atom values): 10941 Å² total; per-residue (Å²): 142,79,90,78,86,80,82,88,78,82,85,75,91,76,88,90,82,76,87,79,84,76,83,76,82,85,75,90,73,75,85,81,67,74,85,78,65,82,86,67,60,80,68,63,66,68,66,65,72,82,70,72,67,83,81,78,81,72,90,72,71,86,53,23,24,48,57,48,50,54,33,54,70,33,83,93,36,30,68,58,34,48,51,51,54,47,52,53,54,51,49,54,55,46,50,44,56,51,20,62,78,68,75,43,94,54,88,80,67,52,47,79,56,90,86,60,50,65,70,58,55,50,49,49,40,54,54,40,49,74,75,34,71,80,32,37,82,33,41,28,69,63,38,49,51,52,35,40,24,78,74,22,60,68,66,99,64,92,85,82,81,80,83,86,87,130

InterPro domains:
  IPR041238 Rap1a immunity protein [PF18602] (64-154)

Secondary structure (DSSP, 8-state):
----------------------------STTSSTTSSSSSSTTTTTTTTS-------------BHHHHHHHHH-TTTHHHHHHHHHHHHHHHHHHHHHHHHTT----------TT--HHHHHHHHHHHHHH-GGGTTSBHHHHHHHHHHHHS---SS---------

Mean predicted aligned error: 16.07 Å

pLDDT: mean 77.07, std 22.2, range [35.41, 98.75]

Sequence (166 aa):
MMDRDINTHDMTARDMNAPSRFSTPSWKGAKRAFKALLGGCALAAAVGLAGAQPAHAQRISHLTGQMLQKICTNQHEVAMCDAYISGVMDGEVWARDFATFEHAPAPVAFCVPVSQNIRTVRNVFLAWISAHPDGNEQQAGKVVYRALHDNFPCSGSASGMPGGAK

Nearest PDB structures (foldseek):
  4q7c-assembly1_A  TM=2.758E-01  e=7.052E+00  Archaeoglobus fulgidus DSM 4304
  4chw-assembly1_B  TM=3.368E-01  e=9.872E+00  Mesorhizobium loti

Organism: NCBI:txid2558361